Protein AF-A0A352W776-F1 (afdb_monomer)

Foldseek 3Di:
DLADDLVLADPLLVVLVVLVVVLVVQLVVCVVVVVVVSNVVSVVCCVVPVNPVPNCVVCVCVCPPDDPNDSNNSNNVNSVVVD

Mean predicted aligned error: 3.42 Å

Sequence (83 aa):
KDCVPFNKLSELDRWALLRKEQLLRKVTKAYDEYEFHLVYHAIHNFCAVDMSALYLDIVKDRLYCLRKADPQRRSTQTVLYEI

Solvent-accessible surface area (backbone atoms only — not comparable to full-atom values): 4673 Å² total; per-residue (Å²): 139,73,68,55,57,78,92,70,35,50,71,69,41,51,48,54,54,51,51,51,54,53,48,50,55,52,36,53,51,23,58,77,70,69,37,60,70,56,35,54,52,52,53,51,47,42,51,54,48,56,41,47,65,45,47,49,63,67,46,44,58,41,67,72,72,46,55,91,84,33,65,68,34,30,21,48,53,33,45,68,70,76,107

pLDDT: mean 92.79, std 4.93, range [58.12, 97.56]

Radius of gyration: 14.5 Å; Cα contacts (8 Å, |Δi|>4): 70; chains: 1; bounding box: 29×23×40 Å

Nearest PDB structures (foldseek):
  8c9g-assembly1_A  TM=9.752E-01  e=4.433E-05  Priestia megaterium
  8c9f-assembly1_A  TM=9.494E-01  e=3.038E-04  Priestia megaterium
  1ffy-assembly1_A  TM=9.714E-01  e=4.600E-03  Staphylococcus aureus
  6swx-assembly1_A  TM=5.295E-01  e=2.465E+00  Leishmania major
  7bqn-assembly1_A  TM=4.712E-01  e=6.829E+00  synthetic construct

Secondary structure (DSSP, 8-state):
--PPPGGGS-HHHHHHHHHHHHHHHHHHHHHHTT-HHHHHHHHHHIIIIIIIIIIIHHHHHHHHHS-TT-HHHHHHHHHHHH-

Structure (mmCIF, N/CA/C/O backbone):
data_AF-A0A352W776-F1
#
_entry.id   AF-A0A352W776-F1
#
loop_
_atom_site.group_PDB
_atom_site.id
_atom_site.type_symbol
_atom_site.label_atom_id
_atom_site.label_alt_id
_atom_site.label_comp_id
_atom_site.label_asym_id
_atom_site.label_entity_id
_atom_site.label_seq_id
_atom_site.pdbx_PDB_ins_code
_atom_s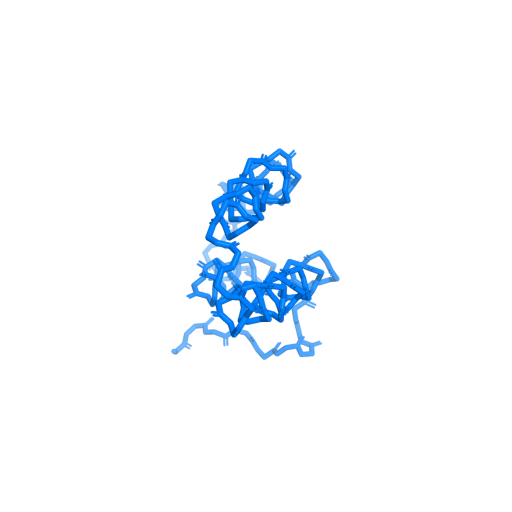ite.Cartn_x
_atom_site.Cartn_y
_atom_site.Cartn_z
_atom_site.occupancy
_atom_site.B_iso_or_equiv
_atom_site.auth_seq_id
_atom_site.auth_comp_id
_atom_site.auth_asym_id
_atom_site.auth_atom_id
_atom_site.pdbx_PDB_model_num
ATOM 1 N N . LYS A 1 1 ? -7.292 -6.019 -19.266 1.00 58.12 1 LYS A N 1
ATOM 2 C CA . LYS A 1 1 ? -6.551 -6.321 -20.523 1.00 58.12 1 LYS A CA 1
ATOM 3 C C . LYS A 1 1 ? -5.037 -6.126 -20.376 1.00 58.12 1 LYS A C 1
ATOM 5 O O . LYS A 1 1 ? -4.321 -6.892 -20.996 1.00 58.12 1 LYS A O 1
ATOM 10 N N . ASP A 1 2 ? -4.570 -5.214 -19.511 1.00 77.88 2 ASP A N 1
ATOM 11 C CA . ASP A 1 2 ? -3.132 -4.982 -19.254 1.00 77.88 2 ASP A CA 1
ATOM 12 C C . ASP A 1 2 ? -2.649 -5.452 -17.862 1.00 77.88 2 ASP A C 1
ATOM 14 O O . ASP A 1 2 ? -1.490 -5.234 -17.512 1.00 77.88 2 ASP A O 1
ATOM 18 N N . CYS A 1 3 ? -3.526 -6.070 -17.061 1.00 82.75 3 CYS A N 1
ATOM 19 C CA . CYS A 1 3 ? -3.204 -6.504 -15.701 1.00 82.75 3 CYS A CA 1
ATOM 20 C C . CYS A 1 3 ? -2.240 -7.696 -15.712 1.00 82.75 3 CYS A C 1
ATOM 22 O O . CYS A 1 3 ? -2.426 -8.656 -16.466 1.00 82.75 3 CYS A O 1
ATOM 24 N N . VAL A 1 4 ? -1.227 -7.639 -14.853 1.00 89.25 4 VAL A N 1
ATOM 25 C CA . VAL A 1 4 ? -0.210 -8.681 -14.701 1.00 89.25 4 VAL A CA 1
ATOM 26 C C . VAL A 1 4 ? -0.649 -9.679 -13.618 1.00 89.25 4 VAL A C 1
ATOM 28 O O . VAL A 1 4 ? -1.077 -9.252 -12.547 1.00 89.25 4 VAL A O 1
ATOM 31 N N . PRO A 1 5 ? -0.548 -11.004 -13.849 1.00 91.25 5 PRO A N 1
ATOM 32 C CA . PRO A 1 5 ? -0.880 -12.002 -12.832 1.00 91.25 5 PRO A CA 1
ATOM 33 C C . PRO A 1 5 ? 0.000 -11.870 -11.584 1.00 91.25 5 PRO A C 1
ATOM 35 O O . PRO A 1 5 ? 1.180 -11.538 -11.695 1.00 91.25 5 PRO A O 1
ATOM 38 N N . PHE A 1 6 ? -0.534 -12.219 -10.409 1.00 87.62 6 PHE A N 1
ATOM 39 C CA . PHE A 1 6 ? 0.156 -12.056 -9.121 1.00 87.62 6 PHE A CA 1
ATOM 40 C C . PHE A 1 6 ? 1.569 -12.664 -9.083 1.00 87.62 6 PHE A C 1
ATOM 42 O O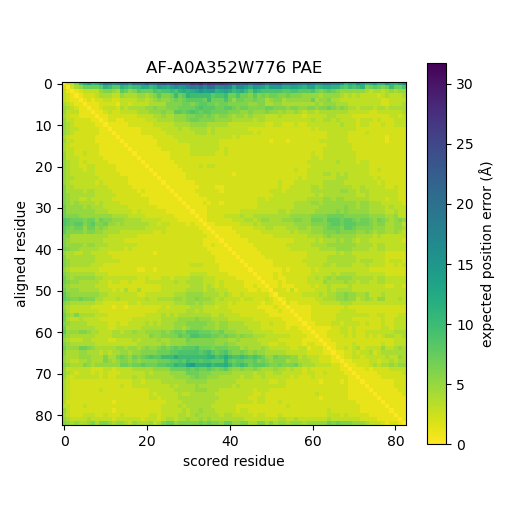 . PHE A 1 6 ? 2.501 -12.062 -8.558 1.00 87.62 6 PHE A O 1
ATOM 49 N N . ASN A 1 7 ? 1.759 -13.841 -9.685 1.00 90.00 7 ASN A N 1
ATOM 50 C CA . ASN A 1 7 ? 3.055 -14.527 -9.733 1.00 90.00 7 ASN A CA 1
ATOM 51 C C . ASN A 1 7 ? 4.104 -13.835 -10.622 1.00 90.00 7 ASN A C 1
ATOM 53 O O . ASN A 1 7 ? 5.282 -14.172 -10.542 1.00 90.00 7 ASN A O 1
ATOM 57 N N . LYS A 1 8 ? 3.687 -12.890 -11.467 1.00 90.00 8 LYS A N 1
ATOM 58 C CA . LYS A 1 8 ? 4.557 -12.069 -12.314 1.00 90.00 8 LYS A CA 1
ATOM 59 C C . LYS A 1 8 ? 4.748 -10.656 -11.763 1.00 90.00 8 LYS A C 1
ATOM 61 O O . LYS A 1 8 ? 5.466 -9.871 -12.380 1.00 90.00 8 LYS A O 1
ATOM 66 N N . LEU A 1 9 ? 4.120 -10.328 -10.633 1.00 91.25 9 LEU A N 1
ATOM 67 C CA . LEU A 1 9 ? 4.334 -9.054 -9.962 1.00 91.25 9 LEU A CA 1
ATOM 68 C C . LEU A 1 9 ? 5.710 -9.020 -9.295 1.00 91.25 9 LEU A C 1
ATOM 70 O O . LEU A 1 9 ? 6.189 -10.028 -8.761 1.00 91.25 9 LEU A O 1
ATOM 74 N N . SER A 1 10 ? 6.332 -7.841 -9.273 1.00 91.81 10 SER A N 1
ATOM 75 C CA . SER A 1 10 ? 7.568 -7.654 -8.510 1.00 91.81 10 SER A CA 1
ATOM 76 C C . SER A 1 10 ? 7.326 -7.887 -7.014 1.00 91.81 10 SER A C 1
ATOM 78 O O . SER A 1 10 ? 6.203 -7.789 -6.523 1.00 91.81 10 SER A O 1
ATOM 80 N N . GLU A 1 11 ? 8.372 -8.222 -6.261 1.00 92.31 11 GLU A N 1
ATOM 81 C CA . GLU A 1 11 ? 8.257 -8.425 -4.807 1.00 92.31 11 GLU A CA 1
ATOM 82 C C . GLU A 1 11 ? 7.707 -7.192 -4.088 1.00 92.31 11 GLU A C 1
ATOM 84 O O . GLU A 1 11 ? 6.851 -7.326 -3.219 1.00 92.31 11 GLU A O 1
ATOM 89 N N . LEU A 1 12 ? 8.123 -5.998 -4.517 1.00 92.75 12 LEU A N 1
ATOM 90 C CA . LEU A 1 12 ? 7.619 -4.732 -3.991 1.00 92.75 12 LEU A CA 1
ATOM 91 C C . LEU A 1 12 ? 6.117 -4.547 -4.266 1.00 92.75 12 LEU A C 1
ATOM 93 O O . LEU A 1 12 ? 5.367 -4.122 -3.394 1.00 92.75 12 LEU A O 1
ATOM 97 N N . ASP A 1 13 ? 5.672 -4.907 -5.469 1.00 93.62 13 ASP A N 1
ATOM 98 C CA . ASP A 1 13 ? 4.264 -4.823 -5.866 1.00 93.62 13 ASP A CA 1
ATOM 99 C C . ASP A 1 13 ? 3.410 -5.827 -5.066 1.00 93.62 13 ASP A C 1
ATOM 101 O O . ASP A 1 13 ? 2.337 -5.492 -4.565 1.00 93.62 13 ASP A O 1
ATOM 105 N N . ARG A 1 14 ? 3.919 -7.047 -4.850 1.00 94.12 14 ARG A N 1
ATOM 106 C CA . ARG A 1 14 ? 3.271 -8.042 -3.976 1.00 94.12 14 ARG A CA 1
ATOM 107 C C . ARG A 1 14 ? 3.226 -7.588 -2.518 1.00 94.12 14 ARG A C 1
ATOM 109 O O . ARG A 1 14 ? 2.232 -7.834 -1.838 1.00 94.12 14 ARG A O 1
ATOM 116 N N . TRP A 1 15 ? 4.274 -6.921 -2.042 1.00 94.88 15 TRP A N 1
ATOM 117 C CA . TRP A 1 15 ? 4.316 -6.344 -0.701 1.00 94.88 15 TRP A CA 1
ATOM 118 C C . TRP A 1 15 ? 3.239 -5.264 -0.513 1.00 94.88 15 TRP A C 1
ATOM 120 O O . TRP A 1 15 ? 2.546 -5.281 0.502 1.00 94.88 15 TRP A O 1
ATOM 130 N N . ALA A 1 16 ? 3.022 -4.392 -1.501 1.00 94.88 16 ALA A N 1
ATOM 131 C CA . ALA A 1 16 ? 1.967 -3.378 -1.443 1.00 94.88 16 ALA A CA 1
ATOM 132 C C . ALA A 1 16 ? 0.560 -4.007 -1.373 1.00 94.88 16 ALA A C 1
ATOM 134 O O . ALA A 1 16 ? -0.263 -3.600 -0.551 1.00 94.88 16 ALA A O 1
ATOM 135 N N . LEU A 1 17 ? 0.304 -5.073 -2.143 1.00 94.62 17 LEU A N 1
ATOM 136 C CA . LEU A 1 17 ? -0.948 -5.835 -2.035 1.00 94.62 17 LEU A CA 1
ATOM 137 C C . LEU A 1 17 ? -1.116 -6.496 -0.659 1.00 94.62 17 LEU A C 1
ATOM 139 O O . LEU A 1 17 ? -2.203 -6.461 -0.087 1.00 94.62 17 LEU A O 1
ATOM 143 N N . LEU A 1 18 ? -0.044 -7.053 -0.089 1.00 95.12 18 LEU A N 1
ATOM 144 C CA . LEU A 1 18 ? -0.078 -7.603 1.268 1.00 95.12 18 LEU A CA 1
ATOM 145 C C . LEU A 1 18 ? -0.422 -6.524 2.305 1.00 95.12 18 LEU A C 1
ATOM 147 O O . LEU A 1 18 ? -1.200 -6.784 3.223 1.00 95.12 18 LEU A O 1
ATOM 151 N N . ARG A 1 19 ? 0.128 -5.312 2.165 1.00 95.38 19 ARG A N 1
ATOM 152 C CA . ARG A 1 19 ? -0.204 -4.179 3.041 1.00 95.38 19 ARG A CA 1
ATOM 153 C C . ARG A 1 19 ? -1.671 -3.782 2.933 1.00 95.38 19 ARG A C 1
ATOM 155 O O . ARG A 1 19 ? -2.300 -3.576 3.970 1.00 95.38 19 ARG A O 1
ATOM 162 N N . LYS A 1 20 ? -2.234 -3.767 1.722 1.00 95.38 20 LYS A N 1
ATOM 163 C CA . LYS A 1 20 ? -3.672 -3.548 1.511 1.00 95.38 20 LYS A CA 1
ATOM 164 C C . LYS A 1 20 ? -4.513 -4.578 2.270 1.00 95.38 20 LYS A C 1
ATOM 166 O O . LYS A 1 20 ? -5.425 -4.210 3.002 1.00 95.38 20 LYS A O 1
ATOM 171 N N . GLU A 1 21 ? -4.182 -5.862 2.152 1.00 96.25 21 GLU A N 1
ATOM 172 C CA . GLU A 1 21 ? -4.905 -6.933 2.855 1.00 96.25 21 GLU A CA 1
ATOM 173 C C . GLU A 1 21 ? -4.804 -6.809 4.384 1.00 96.25 21 GLU A C 1
ATOM 175 O O . GLU A 1 21 ? -5.779 -7.037 5.103 1.00 96.25 21 GLU A O 1
ATOM 180 N N . GLN A 1 22 ? -3.642 -6.406 4.907 1.00 95.88 22 GLN A N 1
ATOM 181 C CA . GLN A 1 22 ? -3.476 -6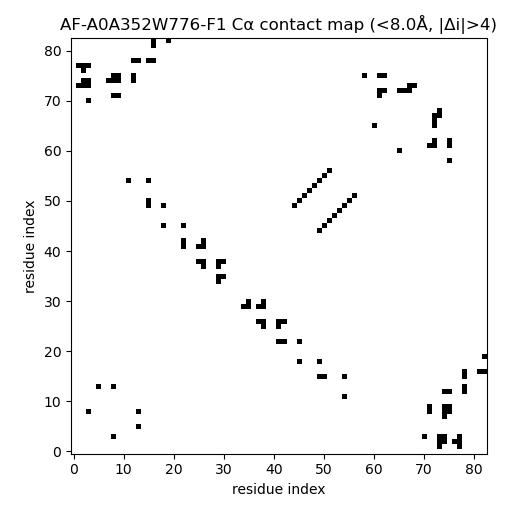.125 6.337 1.00 95.88 22 GLN A CA 1
ATOM 182 C C . GLN A 1 22 ? -4.339 -4.942 6.790 1.00 95.88 22 GLN A C 1
ATOM 184 O O . GLN A 1 22 ? -4.961 -5.018 7.854 1.00 95.88 22 GLN A O 1
ATOM 189 N N . LEU A 1 23 ? -4.402 -3.873 5.987 1.00 96.38 23 LEU A N 1
ATOM 190 C CA . LEU A 1 23 ? -5.267 -2.727 6.252 1.00 96.38 23 LEU A CA 1
ATOM 191 C C . LEU A 1 23 ? -6.736 -3.149 6.274 1.00 96.38 23 LEU A C 1
ATOM 193 O O . LEU A 1 23 ? -7.423 -2.834 7.242 1.00 96.38 23 LEU A O 1
ATOM 197 N N . LEU A 1 24 ? -7.198 -3.879 5.255 1.00 96.38 24 LEU A N 1
ATOM 198 C CA . LEU A 1 24 ? -8.580 -4.352 5.159 1.00 96.38 24 LEU A CA 1
ATOM 199 C C . LEU A 1 24 ? -8.978 -5.130 6.411 1.00 96.38 24 LEU A C 1
ATOM 201 O O . LEU A 1 24 ? -9.948 -4.767 7.062 1.00 96.38 24 LEU A O 1
ATOM 205 N N . ARG A 1 25 ? -8.176 -6.117 6.830 1.00 96.62 25 ARG A N 1
ATOM 206 C CA . ARG A 1 25 ? -8.448 -6.885 8.059 1.00 96.62 25 ARG A CA 1
ATOM 207 C C . ARG A 1 25 ? -8.543 -5.999 9.298 1.00 96.62 25 ARG A C 1
ATOM 209 O O . ARG A 1 25 ? -9.432 -6.196 10.122 1.00 96.62 25 ARG A O 1
ATOM 216 N N . LYS A 1 26 ? -7.631 -5.032 9.438 1.00 95.88 26 LYS A N 1
ATOM 217 C CA . LYS A 1 26 ? -7.614 -4.110 10.580 1.00 95.88 26 LYS A CA 1
ATOM 218 C C . LYS A 1 26 ? -8.843 -3.201 10.587 1.00 95.88 26 LYS A C 1
ATOM 220 O O . LYS A 1 26 ? -9.447 -3.012 11.636 1.00 95.88 26 LYS A O 1
ATOM 225 N N . VAL A 1 27 ? -9.203 -2.653 9.430 1.00 96.69 27 VAL A N 1
ATOM 226 C CA . VAL A 1 27 ? -10.343 -1.747 9.270 1.00 96.69 27 VAL A CA 1
ATOM 227 C C . VAL A 1 27 ? -11.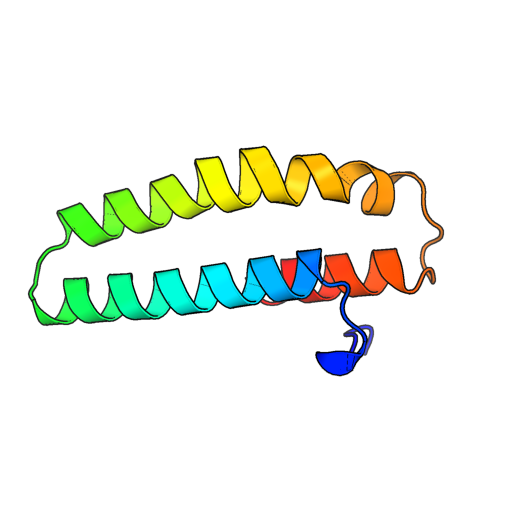660 -2.49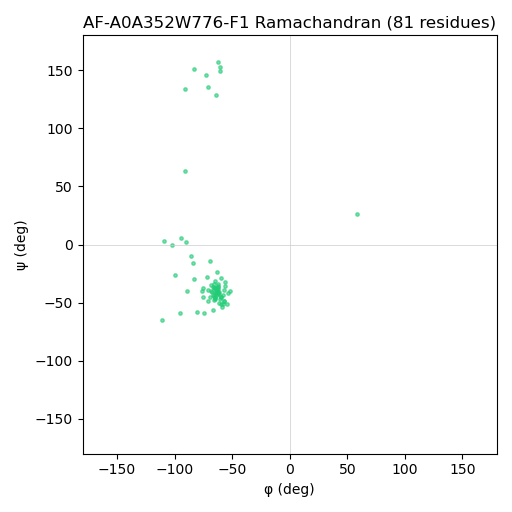1 9.462 1.00 96.69 27 VAL A C 1
ATOM 229 O O . VAL A 1 27 ? -12.500 -2.007 10.207 1.00 96.69 27 VAL A O 1
ATOM 232 N N . THR A 1 28 ? -11.828 -3.676 8.866 1.00 96.44 28 THR A N 1
ATOM 233 C CA . THR A 1 28 ? -13.022 -4.513 9.061 1.00 96.44 28 THR A CA 1
ATOM 234 C C . THR A 1 28 ? -13.220 -4.838 10.536 1.00 96.44 28 THR A C 1
ATOM 236 O O . THR A 1 28 ? -14.292 -4.577 11.066 1.00 96.44 28 THR A O 1
ATOM 239 N N . LYS A 1 29 ? -12.164 -5.283 11.231 1.00 97.19 29 LYS A N 1
ATOM 240 C CA . LYS A 1 29 ? -12.242 -5.558 12.669 1.00 97.19 29 LYS A CA 1
ATOM 241 C C . LYS A 1 29 ? -12.628 -4.311 13.479 1.00 97.19 29 LYS A C 1
ATOM 243 O O . LYS A 1 29 ? -13.489 -4.387 14.345 1.00 97.19 29 LYS A O 1
ATOM 248 N N . ALA A 1 30 ? -12.018 -3.163 13.183 1.00 96.44 30 ALA A N 1
ATOM 249 C CA . ALA A 1 30 ? -12.342 -1.915 13.871 1.00 96.44 30 ALA A CA 1
ATOM 250 C C . ALA A 1 30 ? -13.786 -1.452 13.601 1.00 96.44 30 ALA A C 1
ATOM 252 O O . ALA A 1 30 ? -14.404 -0.855 14.477 1.00 96.44 30 ALA A O 1
ATOM 253 N N . TYR A 1 31 ? -14.343 -1.737 12.419 1.00 95.88 31 TYR A N 1
ATOM 254 C CA . TYR A 1 31 ? -15.764 -1.511 12.146 1.00 95.88 31 TYR A CA 1
ATOM 255 C C . TYR A 1 31 ? -16.663 -2.435 12.973 1.00 95.88 31 TYR A C 1
ATOM 257 O O . TYR A 1 31 ? -17.644 -1.949 13.532 1.00 95.88 31 TYR A O 1
ATOM 265 N N . ASP A 1 32 ? -16.315 -3.719 13.090 1.00 97.06 32 ASP A N 1
ATOM 266 C CA . ASP A 1 32 ? -17.071 -4.693 13.890 1.00 97.06 32 ASP A CA 1
ATOM 267 C C . ASP A 1 32 ? -17.086 -4.323 15.387 1.00 97.06 32 ASP A C 1
ATOM 269 O O . ASP A 1 32 ? -18.082 -4.535 16.078 1.00 97.06 32 ASP A O 1
ATOM 273 N N . GLU A 1 33 ? -15.997 -3.729 15.885 1.00 97.56 33 GLU A N 1
ATOM 274 C CA . GLU A 1 33 ? -15.843 -3.274 17.276 1.00 97.56 33 GLU A CA 1
ATOM 275 C C . GLU A 1 33 ? -16.316 -1.817 17.495 1.00 97.56 33 GLU A C 1
ATOM 277 O O . GLU A 1 33 ? -16.241 -1.302 18.609 1.00 97.56 33 GLU A O 1
ATOM 282 N N . TYR A 1 34 ? -16.847 -1.149 16.459 1.00 95.62 34 TYR A N 1
ATOM 283 C CA . TYR A 1 34 ? -17.275 0.263 16.473 1.00 95.62 34 TYR A CA 1
ATOM 284 C C . TYR A 1 34 ? -16.162 1.271 16.849 1.00 95.62 34 TYR A C 1
ATOM 286 O O . TYR A 1 34 ? -16.422 2.393 17.294 1.00 95.62 34 TYR A O 1
ATOM 294 N N . GLU A 1 35 ? -14.899 0.919 16.608 1.00 95.69 35 GLU A N 1
ATOM 295 C CA . GLU A 1 35 ? -13.711 1.727 16.902 1.00 95.69 35 GLU A CA 1
ATOM 296 C C . GLU A 1 35 ? -13.306 2.622 15.712 1.00 95.69 35 GLU A C 1
ATOM 298 O O . GLU A 1 35 ? -12.221 2.516 15.136 1.00 95.69 35 GLU A O 1
ATOM 303 N N . PHE A 1 36 ? -14.172 3.565 15.333 1.00 92.50 36 PHE A N 1
ATOM 304 C CA . PHE A 1 36 ? -13.985 4.387 14.122 1.00 92.50 36 PHE A CA 1
ATOM 305 C C . PHE A 1 36 ? -12.698 5.228 14.097 1.00 92.50 36 PHE A C 1
ATOM 307 O O . PHE A 1 36 ? -12.142 5.498 13.031 1.00 92.50 36 PHE A O 1
ATOM 314 N N . HIS A 1 37 ? -12.193 5.631 15.263 1.00 94.19 37 HIS A N 1
ATOM 315 C CA . HIS A 1 37 ? -10.933 6.367 15.361 1.00 94.19 37 HIS A CA 1
ATOM 316 C C . HIS A 1 37 ? -9.747 5.527 14.848 1.00 94.19 37 HIS A C 1
ATOM 318 O O . HIS A 1 37 ? -8.871 6.052 14.158 1.00 94.19 37 HIS A O 1
ATOM 324 N N . LEU A 1 38 ? -9.750 4.209 15.087 1.00 95.06 38 LEU A N 1
ATOM 325 C CA . LEU A 1 38 ? -8.724 3.307 14.564 1.00 95.06 38 LEU A CA 1
ATOM 326 C C . LEU A 1 38 ? -8.805 3.156 13.047 1.00 95.06 38 LEU A C 1
ATOM 328 O O . LEU A 1 38 ? -7.759 3.063 12.403 1.00 95.06 38 LEU A O 1
ATOM 332 N N . VAL A 1 39 ? -10.012 3.172 12.474 1.00 95.94 39 VAL A N 1
ATOM 333 C CA . VAL A 1 39 ? -10.212 3.146 11.017 1.00 95.94 39 VAL A CA 1
ATOM 334 C C . VAL A 1 39 ? -9.530 4.351 10.373 1.00 95.94 39 VAL A C 1
ATOM 336 O O . VAL A 1 39 ? -8.711 4.181 9.467 1.00 95.94 39 VAL A O 1
ATOM 339 N N . TYR A 1 40 ? -9.802 5.556 10.885 1.00 95.31 40 TYR A N 1
ATOM 340 C CA . TYR A 1 40 ? -9.196 6.787 10.375 1.00 95.31 40 TYR A CA 1
ATOM 341 C C . TYR A 1 40 ? -7.666 6.732 10.437 1.00 95.31 40 TYR A C 1
ATOM 343 O O . TYR A 1 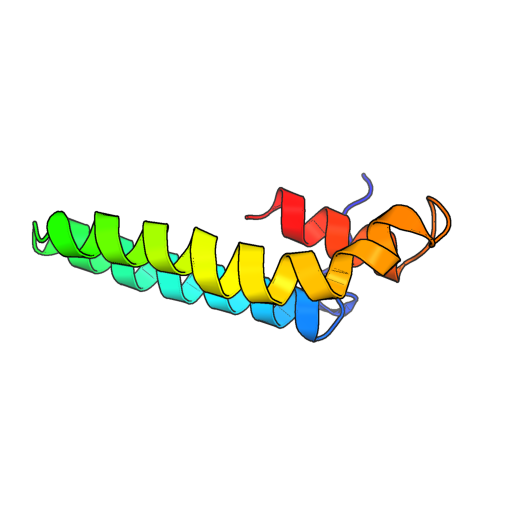40 ? -6.993 6.947 9.428 1.00 95.31 40 TYR A O 1
ATOM 351 N N . HIS A 1 41 ? -7.108 6.385 11.601 1.00 95.69 41 HIS A N 1
ATOM 352 C CA . HIS A 1 41 ? -5.659 6.306 11.770 1.00 95.69 41 HIS A CA 1
ATOM 353 C C . HIS A 1 41 ? -5.020 5.229 10.888 1.00 95.69 41 HIS A C 1
ATOM 355 O O . HIS A 1 41 ? -3.943 5.457 10.339 1.00 95.69 41 HIS A O 1
ATOM 361 N N . ALA A 1 42 ? -5.666 4.071 10.721 1.00 95.88 42 ALA A N 1
ATOM 362 C CA . ALA A 1 42 ? -5.143 2.989 9.895 1.00 95.88 42 ALA A CA 1
ATOM 363 C C . ALA A 1 42 ? -5.081 3.381 8.413 1.00 95.88 42 ALA A C 1
ATOM 365 O O . ALA A 1 42 ? -4.035 3.210 7.789 1.00 95.88 42 ALA A O 1
ATOM 366 N N . ILE A 1 43 ? -6.165 3.950 7.873 1.00 95.56 43 ILE A N 1
ATOM 367 C CA . ILE A 1 43 ? -6.226 4.391 6.473 1.00 95.56 43 ILE A CA 1
ATOM 368 C C . ILE A 1 43 ? -5.242 5.537 6.236 1.00 95.56 43 ILE A C 1
ATOM 370 O O . ILE A 1 43 ? -4.466 5.496 5.282 1.00 95.56 43 ILE A O 1
ATOM 374 N N . HIS A 1 44 ? -5.225 6.536 7.122 1.00 95.94 44 HIS A N 1
ATOM 375 C CA . HIS A 1 44 ? -4.316 7.671 6.993 1.00 95.94 44 HIS A CA 1
ATOM 376 C C . HIS A 1 44 ? -2.850 7.221 6.993 1.00 95.94 44 HIS A C 1
ATOM 378 O O . HIS A 1 44 ? -2.077 7.635 6.129 1.00 95.94 44 HIS A O 1
ATOM 384 N N . ASN A 1 45 ? -2.479 6.325 7.914 1.00 95.06 45 ASN A N 1
ATOM 385 C CA . ASN A 1 45 ? -1.123 5.795 7.991 1.00 95.06 45 ASN A CA 1
ATOM 386 C C . ASN A 1 45 ? -0.746 4.970 6.752 1.00 95.06 45 ASN A C 1
ATOM 388 O O . ASN A 1 45 ? 0.365 5.115 6.250 1.00 95.06 45 ASN A O 1
ATOM 392 N N . PHE A 1 46 ? -1.661 4.150 6.229 1.00 95.75 46 PHE A N 1
ATOM 393 C CA . PHE A 1 46 ? -1.424 3.395 4.996 1.00 95.75 46 PHE A CA 1
ATOM 394 C C . PHE A 1 46 ? -1.158 4.325 3.804 1.00 95.75 46 PHE A C 1
ATOM 396 O O . PHE A 1 46 ? -0.181 4.144 3.079 1.00 95.75 46 PHE A O 1
ATOM 403 N N . CYS A 1 47 ? -1.972 5.368 3.631 1.00 94.69 47 CYS A N 1
ATOM 404 C CA . CYS A 1 47 ? -1.785 6.328 2.545 1.00 94.69 47 CYS A CA 1
ATOM 405 C C . CYS A 1 47 ? -0.474 7.120 2.685 1.00 94.69 47 CYS A C 1
ATOM 407 O O . CYS A 1 47 ? 0.259 7.279 1.710 1.00 94.69 47 CYS A O 1
ATOM 409 N N . ALA A 1 48 ? -0.168 7.614 3.887 1.00 94.75 48 ALA A N 1
ATOM 410 C CA . ALA A 1 48 ? 0.988 8.477 4.114 1.00 94.75 48 ALA A CA 1
ATOM 411 C C . ALA A 1 48 ? 2.317 7.704 4.118 1.00 94.75 48 ALA A C 1
ATOM 413 O O . ALA A 1 48 ? 3.286 8.137 3.497 1.00 94.75 48 ALA A O 1
ATOM 414 N N . VAL A 1 49 ? 2.372 6.560 4.803 1.00 93.75 49 VAL A N 1
ATOM 415 C CA . VAL A 1 49 ? 3.623 5.831 5.049 1.00 93.75 49 VAL A CA 1
ATOM 416 C C . VAL A 1 49 ? 3.839 4.738 4.011 1.00 93.75 49 VAL A C 1
ATOM 418 O O . VAL A 1 49 ? 4.838 4.767 3.295 1.00 93.75 49 VAL A O 1
ATOM 421 N N . ASP A 1 50 ? 2.909 3.787 3.902 1.00 93.12 50 ASP A N 1
ATOM 422 C CA . ASP A 1 50 ? 3.100 2.623 3.032 1.00 93.12 50 ASP A CA 1
ATOM 423 C C . ASP A 1 50 ? 3.025 3.021 1.551 1.00 93.12 50 ASP A C 1
ATOM 425 O O . ASP A 1 50 ? 3.910 2.677 0.765 1.00 93.12 50 ASP A O 1
ATOM 429 N N . MET A 1 51 ? 1.995 3.786 1.175 1.00 93.25 51 MET A N 1
ATOM 430 C CA . MET A 1 51 ? 1.774 4.176 -0.216 1.00 93.25 51 MET A CA 1
ATOM 431 C C . MET A 1 51 ? 2.643 5.355 -0.636 1.00 93.25 51 MET A C 1
ATOM 433 O O . MET A 1 51 ? 3.408 5.225 -1.588 1.00 93.25 51 MET A O 1
ATOM 437 N N . SER A 1 52 ? 2.548 6.501 0.042 1.00 92.38 52 SER A N 1
ATOM 438 C CA . SER A 1 52 ? 3.250 7.713 -0.390 1.00 92.38 52 SER A CA 1
ATOM 439 C C . SER A 1 52 ? 4.751 7.652 -0.114 1.00 92.38 52 SER A C 1
ATOM 441 O O . SER A 1 52 ? 5.541 7.768 -1.048 1.00 92.38 52 SER A O 1
ATOM 443 N N . ALA A 1 53 ? 5.155 7.491 1.150 1.00 92.19 53 ALA A N 1
ATOM 444 C CA . ALA A 1 53 ? 6.561 7.613 1.534 1.00 92.19 53 ALA A CA 1
ATOM 445 C C . ALA A 1 53 ? 7.436 6.444 1.058 1.00 92.19 53 ALA A C 1
ATOM 447 O O . ALA A 1 53 ? 8.632 6.635 0.859 1.00 92.19 53 ALA A O 1
ATOM 448 N N . LEU A 1 54 ? 6.861 5.249 0.885 1.00 92.25 54 LEU A N 1
ATOM 449 C CA . LEU A 1 54 ? 7.617 4.054 0.520 1.00 92.25 54 LEU A CA 1
ATOM 450 C C . LEU A 1 54 ? 7.316 3.577 -0.905 1.00 92.25 54 LEU A C 1
ATOM 452 O O . LEU A 1 54 ? 8.201 3.595 -1.758 1.00 92.25 54 LEU A O 1
ATOM 456 N N . TYR A 1 55 ? 6.087 3.139 -1.191 1.00 94.38 55 TYR A N 1
ATOM 457 C CA . TYR A 1 55 ? 5.791 2.476 -2.463 1.00 94.38 55 TYR A CA 1
ATOM 458 C C . TYR A 1 55 ? 5.928 3.417 -3.665 1.00 94.38 55 TYR A C 1
ATOM 460 O O . TYR A 1 55 ? 6.709 3.138 -4.577 1.00 94.38 55 TYR A O 1
ATOM 468 N N . LEU A 1 56 ? 5.207 4.542 -3.661 1.00 94.12 56 LEU A N 1
ATOM 469 C CA . LEU A 1 56 ? 5.194 5.504 -4.764 1.00 94.12 56 LEU A CA 1
ATOM 470 C C . LEU A 1 56 ? 6.565 6.140 -4.988 1.00 94.12 56 LEU A C 1
ATOM 472 O O . LEU A 1 56 ? 6.955 6.322 -6.140 1.00 94.12 56 LEU A O 1
ATOM 476 N N . ASP A 1 57 ? 7.313 6.421 -3.919 1.00 93.88 57 ASP A N 1
ATOM 477 C CA . ASP A 1 57 ? 8.653 6.992 -4.042 1.00 93.88 57 ASP A CA 1
ATOM 478 C C . ASP A 1 57 ? 9.634 6.035 -4.738 1.00 93.88 57 ASP A C 1
ATOM 480 O O . ASP A 1 57 ? 10.420 6.465 -5.581 1.00 93.88 57 ASP A O 1
ATOM 484 N N . ILE A 1 58 ? 9.529 4.727 -4.473 1.00 92.81 58 ILE A N 1
ATOM 485 C CA . ILE A 1 58 ? 10.370 3.709 -5.118 1.00 92.81 58 ILE A CA 1
ATOM 486 C C . ILE A 1 58 ? 9.911 3.425 -6.557 1.00 92.81 58 ILE A C 1
ATOM 488 O O . ILE A 1 58 ? 10.736 3.226 -7.452 1.00 92.81 58 ILE A O 1
ATOM 492 N N . VAL A 1 59 ? 8.599 3.363 -6.812 1.00 94.44 59 VAL A N 1
ATOM 493 C CA . VAL A 1 59 ? 8.083 2.959 -8.132 1.00 94.44 59 VAL A CA 1
ATOM 494 C C . VAL A 1 59 ? 7.969 4.106 -9.140 1.00 94.44 59 VAL A C 1
ATOM 496 O O . VAL A 1 59 ? 7.754 3.836 -10.324 1.00 94.44 59 VAL A O 1
ATOM 499 N N . LYS A 1 60 ? 8.138 5.371 -8.724 1.00 93.25 60 LYS A N 1
ATOM 500 C CA . LYS A 1 60 ? 8.030 6.544 -9.615 1.00 93.25 60 LYS A CA 1
ATOM 501 C C . LYS A 1 60 ? 8.936 6.434 -10.843 1.00 93.25 60 LYS A C 1
ATOM 503 O O . LYS A 1 60 ? 8.478 6.658 -11.961 1.00 93.25 60 LYS A O 1
ATOM 508 N N . ASP A 1 61 ? 10.169 5.962 -10.668 1.00 92.06 61 ASP A N 1
ATOM 509 C CA . ASP A 1 61 ? 11.125 5.808 -11.768 1.00 92.06 61 ASP A CA 1
ATOM 510 C C . ASP A 1 61 ? 10.659 4.747 -12.772 1.00 92.06 61 ASP A C 1
ATOM 512 O O . ASP A 1 61 ? 10.824 4.906 -13.982 1.00 92.06 61 ASP A O 1
ATOM 516 N N . ARG A 1 62 ? 9.977 3.693 -12.300 1.00 91.50 62 ARG A N 1
ATOM 517 C CA . ARG A 1 62 ? 9.370 2.679 -13.178 1.00 91.50 62 ARG A CA 1
ATOM 518 C C . ARG A 1 62 ? 8.243 3.269 -14.017 1.00 91.50 62 ARG A C 1
ATOM 520 O O . ARG A 1 62 ? 8.066 2.896 -15.175 1.00 91.50 62 ARG A O 1
ATOM 527 N N . LEU A 1 63 ? 7.468 4.181 -13.439 1.00 89.50 63 LEU A N 1
ATOM 528 C CA . LEU A 1 63 ? 6.340 4.817 -14.115 1.00 89.50 63 LEU A CA 1
ATOM 529 C C . LEU A 1 63 ? 6.795 5.874 -15.126 1.00 89.50 63 LEU A C 1
ATOM 531 O O . LEU A 1 63 ? 6.187 5.983 -16.196 1.00 89.50 63 LEU A O 1
ATOM 535 N N . TYR A 1 64 ? 7.853 6.620 -14.804 1.00 92.50 64 TYR A N 1
ATOM 536 C CA . TYR A 1 64 ? 8.329 7.745 -15.608 1.00 92.50 64 TYR A CA 1
ATOM 537 C C . TYR A 1 64 ? 9.339 7.337 -16.679 1.00 92.50 64 TYR A C 1
ATOM 539 O O . TYR A 1 64 ? 9.253 7.820 -17.807 1.00 92.50 64 TYR A O 1
ATOM 547 N N . CYS A 1 65 ? 10.259 6.427 -16.361 1.00 92.81 65 CYS A N 1
ATOM 548 C CA . CYS A 1 65 ? 11.410 6.146 -17.218 1.00 92.81 65 CYS A CA 1
ATOM 549 C C . CYS A 1 65 ? 11.232 4.891 -18.086 1.00 92.81 65 CYS A C 1
ATOM 551 O O . CYS A 1 65 ? 11.829 4.799 -19.160 1.00 92.81 65 CYS A O 1
ATOM 553 N N . LEU A 1 66 ? 10.414 3.916 -17.668 1.00 92.50 66 LEU A N 1
ATOM 554 C CA . LEU A 1 66 ? 10.253 2.667 -18.422 1.00 92.50 66 LEU A CA 1
ATOM 555 C C . LEU A 1 66 ? 9.248 2.793 -19.570 1.00 92.50 66 LEU A C 1
ATOM 557 O O . LEU A 1 66 ? 8.254 3.529 -19.520 1.00 92.50 66 LEU A O 1
ATOM 561 N N . ARG A 1 67 ? 9.471 1.996 -20.621 1.00 92.75 67 ARG A N 1
ATOM 562 C CA . ARG A 1 67 ? 8.590 1.939 -21.796 1.00 92.75 67 ARG A CA 1
ATOM 563 C C . ARG A 1 67 ? 7.183 1.490 -21.405 1.00 92.75 67 ARG A C 1
ATOM 565 O O . ARG A 1 67 ? 6.986 0.721 -20.473 1.00 92.75 67 ARG A O 1
ATOM 572 N N . LYS A 1 68 ? 6.180 1.913 -22.176 1.00 88.19 68 LYS A N 1
ATOM 573 C CA . LYS A 1 68 ? 4.761 1.617 -21.902 1.00 88.19 68 LYS A CA 1
ATOM 574 C C . LYS A 1 68 ? 4.447 0.116 -21.786 1.00 88.19 68 LYS A C 1
ATOM 576 O O . LYS A 1 68 ? 3.556 -0.258 -21.034 1.00 88.19 68 LYS A O 1
ATOM 581 N N . ALA A 1 69 ? 5.154 -0.734 -22.529 1.00 87.44 69 ALA A N 1
ATOM 582 C CA . ALA A 1 69 ? 4.975 -2.187 -22.506 1.00 87.44 69 ALA A CA 1
ATOM 583 C C . ALA A 1 69 ? 5.937 -2.913 -21.548 1.00 87.44 69 ALA A C 1
ATOM 585 O O . ALA A 1 69 ? 5.963 -4.140 -21.543 1.00 87.44 69 ALA A O 1
ATOM 586 N N . ASP A 1 70 ? 6.732 -2.181 -20.762 1.00 91.31 70 ASP A N 1
ATOM 587 C CA . ASP A 1 70 ? 7.678 -2.791 -19.835 1.00 91.31 70 ASP A CA 1
ATOM 588 C C . ASP A 1 70 ? 6.936 -3.607 -18.754 1.00 91.31 70 ASP A C 1
ATOM 590 O O . ASP A 1 70 ? 6.017 -3.073 -18.116 1.00 91.31 70 ASP A O 1
ATOM 594 N N . PRO A 1 71 ? 7.302 -4.884 -18.527 1.00 89.12 71 PRO A N 1
ATOM 595 C CA . PRO A 1 71 ? 6.642 -5.735 -17.542 1.00 89.12 71 PRO A CA 1
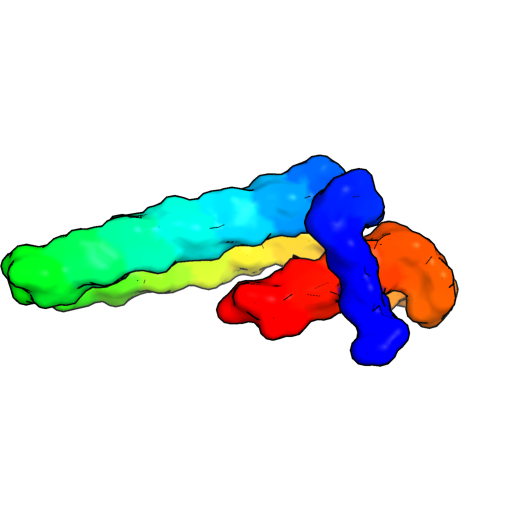ATOM 596 C C . PRO A 1 71 ? 6.641 -5.157 -16.124 1.00 89.12 71 PRO A C 1
ATOM 598 O O . PRO A 1 71 ? 5.647 -5.304 -15.416 1.00 89.12 71 PRO A O 1
ATOM 601 N N . GLN A 1 72 ? 7.708 -4.466 -15.708 1.00 90.50 72 GLN A N 1
ATOM 602 C CA . GLN A 1 72 ? 7.782 -3.864 -14.375 1.00 90.50 72 GLN A CA 1
ATOM 603 C C . GLN A 1 72 ? 6.836 -2.671 -14.259 1.00 90.50 72 GLN A C 1
ATOM 605 O O . GLN A 1 72 ? 6.143 -2.526 -13.253 1.00 90.50 72 GLN A O 1
ATOM 610 N N . A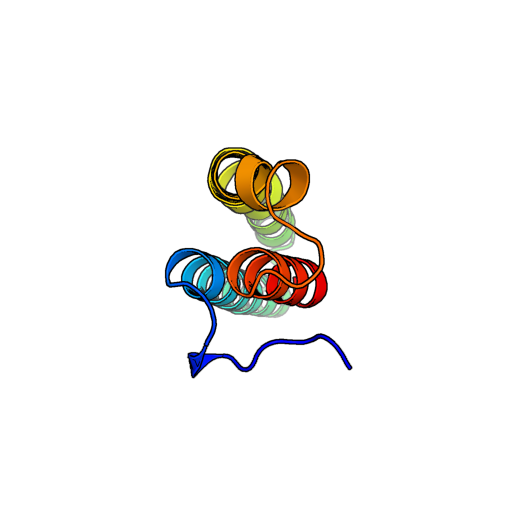RG A 1 73 ? 6.733 -1.857 -15.316 1.00 93.06 73 ARG A N 1
ATOM 611 C CA . ARG A 1 73 ? 5.756 -0.764 -15.369 1.00 93.06 73 ARG A CA 1
ATOM 612 C C . ARG A 1 73 ? 4.324 -1.296 -15.317 1.00 93.06 73 ARG A C 1
ATOM 614 O O . ARG A 1 73 ? 3.500 -0.750 -14.588 1.00 93.06 73 ARG A O 1
ATOM 621 N N . ARG A 1 74 ? 4.019 -2.369 -16.056 1.00 91.94 74 ARG A N 1
ATOM 622 C CA . ARG A 1 74 ? 2.691 -3.010 -16.035 1.00 91.94 74 ARG A CA 1
ATOM 623 C C . ARG A 1 74 ? 2.373 -3.659 -14.691 1.00 91.94 74 ARG A C 1
ATOM 625 O O . ARG A 1 74 ? 1.232 -3.575 -14.243 1.00 91.94 74 ARG A O 1
ATOM 632 N N . SER A 1 75 ? 3.372 -4.241 -14.032 1.00 92.44 75 SER A N 1
ATOM 633 C CA . SER A 1 75 ? 3.258 -4.780 -12.673 1.00 92.44 75 SER A CA 1
ATOM 634 C C . SER A 1 75 ? 2.827 -3.695 -11.682 1.00 92.44 75 SER A C 1
ATOM 636 O O . SER A 1 75 ? 1.777 -3.819 -11.055 1.00 92.44 75 SER A O 1
ATOM 638 N N . THR A 1 76 ? 3.553 -2.575 -11.634 1.00 93.25 76 THR A N 1
ATOM 639 C CA . THR A 1 76 ? 3.212 -1.436 -10.769 1.00 93.25 76 THR A CA 1
ATOM 640 C C . THR A 1 76 ? 1.845 -0.834 -11.109 1.00 93.25 76 THR A C 1
ATOM 642 O O . THR A 1 76 ? 1.055 -0.561 -10.213 1.00 93.25 76 THR A O 1
ATOM 645 N N . GLN A 1 77 ? 1.511 -0.672 -12.394 1.00 93.25 77 GLN A N 1
ATOM 646 C CA . GLN A 1 77 ? 0.188 -0.177 -12.802 1.00 93.25 77 GLN A CA 1
ATOM 647 C C . GLN A 1 77 ? -0.954 -1.104 -12.377 1.00 93.25 77 GLN A C 1
ATOM 649 O O . GLN A 1 77 ? -2.031 -0.621 -12.045 1.00 93.25 77 GLN A O 1
ATOM 654 N N . THR A 1 78 ? -0.725 -2.419 -12.393 1.00 93.38 78 THR A N 1
ATOM 655 C CA . THR A 1 78 ? -1.722 -3.393 -11.936 1.00 93.38 78 THR A CA 1
ATOM 656 C C . THR A 1 78 ? -1.979 -3.219 -10.445 1.00 93.38 78 THR A C 1
ATOM 658 O O . THR A 1 78 ? -3.128 -3.147 -10.034 1.00 93.38 78 THR A O 1
ATOM 661 N N . VAL A 1 79 ? -0.924 -3.081 -9.638 1.00 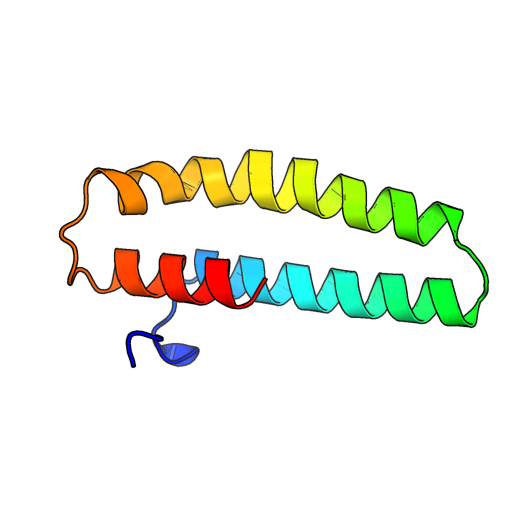93.81 79 VAL A N 1
ATOM 662 C CA . VAL A 1 79 ? -1.071 -2.905 -8.187 1.00 93.81 79 VAL A CA 1
ATOM 663 C C . VAL A 1 79 ? -1.688 -1.563 -7.820 1.00 93.81 79 VAL A C 1
ATOM 665 O O . VAL A 1 79 ? -2.563 -1.532 -6.965 1.00 93.81 79 VAL A O 1
ATOM 668 N N . LEU A 1 80 ? -1.323 -0.478 -8.504 1.00 92.88 80 LEU A N 1
ATOM 669 C CA . LEU A 1 80 ? -1.969 0.823 -8.302 1.00 92.88 80 LEU A CA 1
ATOM 670 C C . LEU A 1 80 ? -3.459 0.834 -8.669 1.00 92.88 80 LEU A C 1
ATOM 672 O O . LEU A 1 80 ? -4.176 1.702 -8.195 1.00 92.88 80 LEU A O 1
ATOM 676 N N . TYR A 1 81 ? -3.914 -0.076 -9.532 1.00 92.75 81 TYR A N 1
ATOM 677 C CA . TYR A 1 81 ? -5.331 -0.217 -9.872 1.00 92.75 81 TYR A CA 1
ATOM 678 C C . TYR A 1 81 ? -6.107 -1.072 -8.856 1.00 92.75 81 TYR A C 1
ATOM 680 O O . TYR A 1 81 ? -7.306 -0.887 -8.684 1.00 92.75 81 TYR A O 1
ATOM 688 N N . GLU A 1 82 ? -5.433 -2.025 -8.212 1.00 90.81 82 GLU A N 1
ATOM 689 C CA . GLU A 1 82 ? -6.019 -2.957 -7.236 1.00 90.81 82 GLU A CA 1
ATOM 690 C C . GLU A 1 82 ? -6.120 -2.389 -5.810 1.00 90.81 82 GLU A C 1
ATOM 692 O O . GLU A 1 82 ? -6.783 -2.990 -4.955 1.00 90.81 82 GLU A O 1
ATOM 697 N N . ILE A 1 83 ? -5.408 -1.295 -5.526 1.00 88.44 83 ILE A N 1
ATOM 698 C CA . ILE A 1 83 ? -5.434 -0.562 -4.250 1.00 88.44 83 ILE A CA 1
ATOM 699 C C . ILE A 1 83 ? -6.464 0.557 -4.342 1.00 88.44 83 ILE A C 1
ATOM 701 O O . ILE A 1 83 ? -7.291 0.628 -3.407 1.00 88.44 83 ILE A O 1
#